Protein AF-A0A517M4B4-F1 (afdb_monomer)

Nearest PDB structures (foldseek):
  6nci-assembly1_B  TM=5.926E-01  e=2.157E+00  Bacillus cereus ATCC 14579
  6nch-assembly1_B  TM=5.334E-01  e=2.433E+00  Bacillus cereus ATCC 14579

Organism: NCBI:txid1930277

Secondary structure (DSSP, 8-state):
---HHHHTSTTS---HHHHHHHHHHHT--HHHHHS--SSS--HHHHHHHHHHHHHHHHHHHHHH---HHHHHHHHHHHHHHHHH-GGGGGPPPP-SSS----TT---HHHHSPPPGGG--S-SS--

Structure (mmCIF, N/CA/C/O backbone):
data_AF-A0A517M4B4-F1
#
_entry.id   AF-A0A517M4B4-F1
#
loop_
_atom_site.group_PDB
_atom_site.id
_atom_site.type_symbol
_atom_site.label_atom_id
_atom_site.label_alt_id
_atom_site.label_comp_id
_atom_site.label_asym_id
_atom_site.label_entity_id
_atom_site.label_seq_id
_atom_site.pdbx_PDB_ins_code
_atom_site.Cartn_x
_atom_site.Cartn_y
_atom_site.Cartn_z
_atom_site.occupancy
_atom_site.B_iso_or_equiv
_atom_site.auth_seq_id
_atom_site.auth_comp_id
_atom_site.auth_asym_id
_atom_site.auth_atom_id
_atom_site.pdbx_PDB_model_num
ATOM 1 N N . MET A 1 1 ? 16.118 -19.501 -13.019 1.00 51.78 1 MET A N 1
ATOM 2 C CA . MET A 1 1 ? 15.731 -18.078 -13.120 1.00 51.78 1 MET A CA 1
ATOM 3 C C . MET A 1 1 ? 17.013 -17.280 -13.259 1.00 51.78 1 MET A C 1
ATOM 5 O O . MET A 1 1 ? 17.909 -17.521 -12.465 1.00 51.78 1 MET A O 1
ATOM 9 N N . ARG A 1 2 ? 17.139 -16.423 -14.281 1.00 58.12 2 ARG A N 1
ATOM 10 C CA . ARG A 1 2 ? 18.241 -15.446 -14.373 1.00 58.12 2 ARG A CA 1
ATOM 11 C C . ARG A 1 2 ? 18.181 -14.554 -13.125 1.00 58.12 2 ARG A C 1
ATOM 13 O O . ARG A 1 2 ? 17.067 -14.266 -12.680 1.00 58.12 2 ARG A O 1
ATOM 20 N N . ASP A 1 3 ? 19.324 -14.184 -12.553 1.00 80.81 3 ASP A N 1
ATOM 21 C CA . ASP A 1 3 ? 19.372 -13.486 -11.264 1.00 80.81 3 ASP A CA 1
ATOM 22 C C . ASP A 1 3 ? 18.512 -12.215 -11.307 1.00 80.81 3 ASP A C 1
ATOM 24 O O . ASP A 1 3 ? 18.608 -11.423 -12.245 1.00 80.81 3 ASP A O 1
ATOM 28 N N . LEU A 1 4 ? 17.651 -12.020 -10.303 1.00 78.69 4 LEU A N 1
ATOM 29 C CA . LEU A 1 4 ? 16.726 -10.876 -10.210 1.00 78.69 4 LEU A CA 1
ATOM 30 C C . LEU A 1 4 ? 17.467 -9.541 -10.415 1.00 78.69 4 LEU A C 1
ATOM 32 O O . LEU A 1 4 ? 17.014 -8.657 -11.134 1.00 78.69 4 LEU A O 1
ATOM 36 N N . ARG A 1 5 ? 18.669 -9.462 -9.834 1.00 81.06 5 ARG A N 1
ATOM 37 C CA . ARG A 1 5 ? 19.590 -8.323 -9.918 1.00 81.06 5 ARG A CA 1
ATOM 38 C C . ARG A 1 5 ? 20.125 -8.055 -11.320 1.00 81.06 5 ARG A C 1
ATOM 40 O O . ARG A 1 5 ? 20.543 -6.941 -11.611 1.00 81.06 5 ARG A O 1
ATOM 47 N N . GLU A 1 6 ? 20.188 -9.065 -12.183 1.00 86.94 6 GLU A N 1
ATOM 48 C CA . GLU A 1 6 ? 20.586 -8.857 -13.574 1.00 86.94 6 GLU A CA 1
ATOM 49 C C . GLU A 1 6 ? 19.453 -8.227 -14.373 1.00 86.94 6 GLU A C 1
ATOM 51 O O . GLU A 1 6 ? 19.714 -7.337 -15.173 1.00 86.94 6 GLU A O 1
ATOM 56 N N . GLN A 1 7 ? 18.212 -8.654 -14.131 1.00 86.06 7 GLN A N 1
ATOM 57 C CA . GLN A 1 7 ? 17.027 -8.140 -14.825 1.00 86.06 7 GLN A CA 1
ATOM 58 C C . GLN A 1 7 ? 16.705 -6.683 -14.463 1.00 86.06 7 GLN A C 1
ATOM 60 O O . GLN A 1 7 ? 16.078 -5.997 -15.256 1.00 86.06 7 GLN A O 1
ATOM 65 N N . GLU A 1 8 ? 17.152 -6.208 -13.298 1.00 83.81 8 GLU A N 1
ATOM 66 C CA . GLU A 1 8 ? 17.029 -4.805 -12.879 1.00 83.81 8 GLU A CA 1
ATOM 67 C C . GLU A 1 8 ? 17.942 -3.861 -13.683 1.00 83.81 8 GLU A C 1
ATOM 69 O O . GLU A 1 8 ? 17.677 -2.664 -13.779 1.00 83.81 8 GLU A O 1
ATOM 74 N N . LYS A 1 9 ? 19.030 -4.371 -14.278 1.00 87.81 9 LYS A N 1
ATOM 75 C CA . LYS A 1 9 ? 19.961 -3.522 -15.030 1.00 87.81 9 LYS A CA 1
ATOM 76 C C . LYS A 1 9 ? 19.286 -3.021 -16.318 1.00 87.81 9 LYS A C 1
ATOM 78 O O . LYS A 1 9 ? 18.839 -3.855 -17.107 1.00 87.81 9 LYS A O 1
ATOM 83 N N . PRO A 1 10 ? 19.336 -1.708 -16.619 1.00 83.75 10 PRO A N 1
ATOM 84 C CA . PRO A 1 10 ? 18.707 -1.135 -17.816 1.00 83.75 10 PRO A CA 1
ATOM 85 C C . PRO A 1 10 ? 19.199 -1.722 -19.145 1.00 83.75 10 PRO A C 1
ATOM 87 O O . PRO A 1 10 ? 18.512 -1.646 -20.156 1.00 83.75 10 PRO A O 1
ATOM 90 N N . SER A 1 11 ? 20.413 -2.279 -19.158 1.00 86.56 11 SER A N 1
ATOM 91 C CA . SER A 1 11 ? 21.054 -2.858 -20.341 1.00 86.56 11 SER A CA 1
ATOM 92 C C . SER A 1 11 ? 20.780 -4.351 -20.540 1.00 86.56 11 SER A C 1
ATOM 94 O O . SER A 1 11 ? 21.290 -4.938 -21.494 1.00 86.56 11 SER A O 1
ATOM 96 N N . THR A 1 12 ? 20.038 -4.993 -19.638 1.00 89.62 12 THR A N 1
ATOM 97 C CA . THR A 1 12 ? 19.763 -6.426 -19.731 1.00 89.62 12 THR A CA 1
ATOM 98 C C . THR A 1 12 ? 18.545 -6.681 -20.604 1.00 89.62 12 THR A C 1
ATOM 100 O O . THR A 1 12 ? 17.448 -6.224 -20.297 1.00 89.62 12 THR A O 1
ATOM 103 N N . ASP A 1 13 ? 18.705 -7.516 -21.630 1.00 90.19 13 ASP A N 1
ATOM 104 C CA . ASP A 1 13 ? 17.565 -8.010 -22.397 1.00 90.19 13 ASP A CA 1
ATOM 105 C C . ASP A 1 13 ? 16.683 -8.921 -21.533 1.00 90.19 13 ASP A C 1
ATOM 107 O O . ASP A 1 13 ? 17.098 -10.005 -21.089 1.00 90.19 13 ASP A O 1
ATOM 111 N N . VAL A 1 14 ? 15.440 -8.484 -21.325 1.00 90.69 14 VAL A N 1
ATOM 112 C CA . VAL A 1 14 ? 14.396 -9.234 -20.623 1.00 90.69 14 VAL A CA 1
ATOM 113 C C . VAL A 1 14 ? 13.319 -9.647 -21.633 1.00 90.69 14 VAL A C 1
ATOM 115 O O . VAL A 1 14 ? 12.783 -8.796 -22.343 1.00 90.69 14 VAL A O 1
ATOM 118 N N . PRO A 1 15 ? 12.965 -10.944 -21.731 1.00 92.81 15 PRO A N 1
ATOM 119 C CA . PRO A 1 15 ? 11.919 -11.379 -22.647 1.00 92.81 15 PRO A CA 1
ATOM 120 C C . PRO A 1 15 ? 10.549 -10.841 -22.213 1.00 92.81 15 PRO A C 1
ATOM 122 O O . PRO A 1 15 ? 10.253 -10.726 -21.023 1.00 92.81 15 PRO A O 1
ATOM 125 N N . MET A 1 16 ? 9.672 -10.593 -23.189 1.00 92.50 16 MET A N 1
ATOM 126 C CA . MET A 1 16 ? 8.354 -9.987 -22.962 1.00 92.50 16 MET A CA 1
ATOM 127 C C . MET A 1 16 ? 7.493 -10.755 -21.946 1.00 92.50 16 MET A C 1
ATOM 129 O O . MET A 1 16 ? 6.794 -10.153 -21.137 1.00 92.50 16 MET A O 1
ATOM 133 N N . SER A 1 17 ? 7.564 -12.088 -21.943 1.00 94.44 17 SER A N 1
ATOM 134 C CA . SER A 1 17 ? 6.854 -12.930 -20.972 1.00 94.44 17 SER A CA 1
ATOM 135 C C . SER A 1 17 ? 7.301 -12.684 -19.528 1.00 94.44 17 SER A C 1
ATOM 137 O O . SER A 1 17 ? 6.479 -12.719 -18.616 1.00 94.44 17 SER A O 1
ATOM 139 N N . VAL A 1 18 ? 8.587 -12.394 -19.315 1.00 92.94 18 VAL A N 1
ATOM 140 C CA . VAL A 1 18 ? 9.135 -12.068 -17.993 1.00 92.94 18 VAL A CA 1
ATOM 141 C C . VAL A 1 18 ? 8.741 -10.650 -17.587 1.00 92.94 18 VAL A C 1
ATOM 143 O O . VAL A 1 18 ? 8.347 -10.453 -16.444 1.00 92.94 18 VAL A O 1
ATOM 146 N N . LEU A 1 19 ? 8.741 -9.685 -18.512 1.00 91.56 19 LEU A N 1
ATOM 147 C CA . LEU A 1 19 ? 8.216 -8.339 -18.238 1.00 91.56 19 LEU A CA 1
ATOM 148 C C . LEU 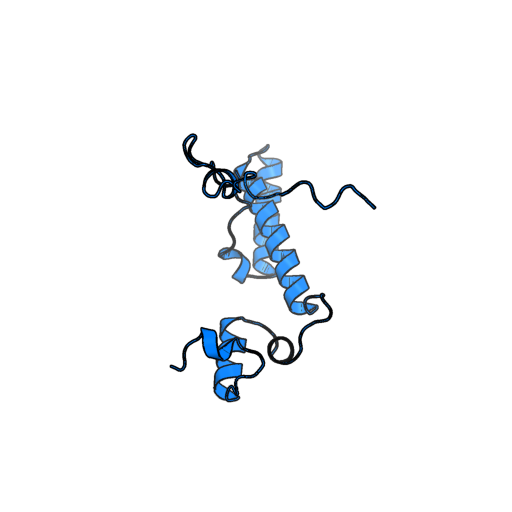A 1 19 ? 6.730 -8.361 -17.846 1.00 91.56 19 LEU A C 1
ATOM 150 O O . LEU A 1 19 ? 6.330 -7.629 -16.947 1.00 91.56 19 LEU A O 1
ATOM 154 N N . MET A 1 20 ? 5.915 -9.226 -18.461 1.00 92.69 20 MET A N 1
ATOM 155 C CA . MET A 1 20 ? 4.519 -9.411 -18.040 1.00 92.69 20 MET A CA 1
ATOM 156 C C . MET A 1 20 ? 4.413 -10.010 -16.632 1.00 92.69 20 MET A C 1
ATOM 158 O O . MET A 1 20 ? 3.579 -9.567 -15.852 1.00 92.69 20 MET A O 1
ATOM 162 N N . CYS A 1 21 ? 5.289 -10.954 -16.274 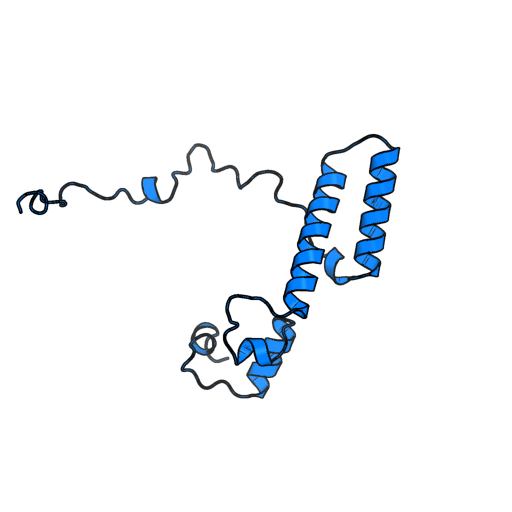1.00 92.94 21 CYS A N 1
ATOM 163 C CA . CYS A 1 21 ? 5.355 -11.484 -14.910 1.00 92.94 21 CYS A CA 1
ATOM 164 C C . CYS A 1 21 ? 5.690 -10.378 -13.894 1.00 92.94 21 CYS A C 1
ATOM 166 O O . CYS A 1 21 ? 5.044 -10.274 -12.856 1.00 92.94 21 CYS A O 1
ATOM 168 N N . TRP A 1 22 ? 6.644 -9.502 -14.221 1.00 91.88 22 TRP A N 1
ATOM 169 C CA . TRP A 1 22 ? 6.981 -8.339 -13.397 1.00 91.88 22 TRP A CA 1
ATOM 170 C C . TRP A 1 22 ? 5.834 -7.349 -13.261 1.00 91.88 22 TRP A C 1
ATOM 172 O O . TRP A 1 22 ? 5.568 -6.871 -12.163 1.00 91.88 22 TRP A O 1
ATOM 182 N N . ARG A 1 23 ? 5.143 -7.060 -14.364 1.00 90.88 23 ARG A N 1
ATOM 183 C CA . ARG A 1 23 ? 3.961 -6.197 -14.381 1.00 90.88 23 ARG A CA 1
ATOM 184 C C . ARG A 1 23 ? 2.908 -6.697 -13.397 1.00 90.88 23 ARG A C 1
ATOM 186 O O . ARG A 1 23 ? 2.377 -5.906 -12.625 1.00 90.88 23 ARG A O 1
ATOM 193 N N . ASP A 1 24 ? 2.637 -7.997 -13.425 1.00 89.56 24 ASP A N 1
ATOM 194 C CA . ASP A 1 24 ? 1.624 -8.619 -12.578 1.00 89.56 24 ASP A CA 1
ATOM 195 C C . ASP A 1 24 ? 2.094 -8.684 -11.114 1.00 89.56 24 ASP A C 1
ATOM 197 O O . ASP A 1 24 ? 1.325 -8.373 -10.213 1.00 89.56 24 ASP A O 1
ATOM 201 N N . ALA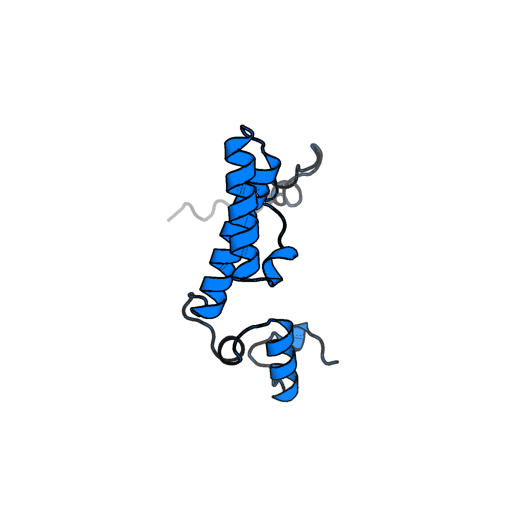 A 1 25 ? 3.371 -9.000 -10.871 1.00 88.44 25 ALA A N 1
ATOM 202 C CA . ALA A 1 25 ? 3.949 -9.065 -9.527 1.00 88.44 25 ALA A CA 1
ATOM 203 C C . ALA A 1 25 ? 4.063 -7.696 -8.833 1.00 88.44 25 ALA A C 1
ATOM 205 O O . ALA A 1 25 ? 3.948 -7.614 -7.613 1.00 88.44 25 ALA A O 1
ATOM 206 N N . LEU A 1 26 ? 4.329 -6.629 -9.592 1.00 87.19 26 LEU A N 1
ATOM 207 C CA . LEU A 1 26 ? 4.455 -5.261 -9.077 1.00 87.19 26 LEU A CA 1
ATOM 208 C C . LEU A 1 26 ? 3.143 -4.471 -9.164 1.00 87.19 26 LEU A C 1
ATOM 210 O O . LEU A 1 26 ? 3.062 -3.367 -8.629 1.00 87.19 26 LEU A O 1
ATOM 214 N N . GLU A 1 27 ? 2.134 -5.015 -9.846 1.00 85.56 27 GLU A N 1
ATOM 215 C CA . GLU A 1 27 ? 0.840 -4.374 -10.095 1.00 85.56 27 GLU A CA 1
ATOM 216 C C . GLU A 1 27 ? 0.969 -2.962 -10.698 1.00 85.56 27 GLU A C 1
ATOM 218 O O . GLU A 1 27 ? 0.265 -2.018 -10.313 1.00 85.56 27 GLU A O 1
ATOM 223 N N . VAL A 1 28 ? 1.893 -2.805 -11.650 1.00 87.19 28 VAL A N 1
ATOM 224 C CA . VAL A 1 28 ? 2.148 -1.541 -12.360 1.00 87.19 28 VAL A CA 1
ATOM 225 C C . VAL A 1 28 ? 1.791 -1.664 -13.839 1.00 87.19 28 VAL A C 1
ATOM 227 O O . VAL A 1 28 ? 1.871 -2.752 -14.402 1.00 87.19 28 VAL A O 1
ATOM 230 N N . PRO A 1 29 ? 1.418 -0.574 -14.528 1.00 86.06 29 PRO A N 1
ATOM 231 C CA . PRO A 1 29 ? 1.321 -0.583 -15.982 1.00 86.06 29 PRO A CA 1
ATOM 232 C C . PRO A 1 29 ? 2.651 -0.979 -16.631 1.00 86.06 29 PRO A C 1
ATOM 234 O O . PRO A 1 29 ? 3.710 -0.525 -16.211 1.00 86.06 29 PRO A O 1
ATOM 237 N N . LEU A 1 30 ? 2.598 -1.757 -17.717 1.00 88.06 30 LEU A N 1
ATOM 238 C CA . LEU A 1 30 ? 3.800 -2.191 -18.444 1.00 88.06 30 LEU A CA 1
ATOM 239 C C . LEU A 1 30 ? 4.691 -1.013 -18.877 1.00 88.06 30 LEU A C 1
ATOM 241 O O . LEU A 1 30 ? 5.909 -1.135 -18.873 1.00 88.06 30 LEU A O 1
ATOM 245 N N . ALA A 1 31 ? 4.087 0.124 -19.234 1.00 86.75 31 ALA A N 1
ATOM 246 C CA . ALA A 1 31 ? 4.819 1.326 -19.623 1.00 86.75 31 ALA A CA 1
ATOM 247 C C . ALA A 1 31 ? 5.768 1.828 -18.520 1.00 86.75 31 ALA A C 1
ATOM 249 O O . ALA A 1 31 ? 6.847 2.305 -18.846 1.00 86.75 31 ALA A O 1
ATOM 250 N N . GLU A 1 32 ? 5.420 1.643 -17.242 1.00 83.81 32 GLU A N 1
ATOM 251 C CA . GLU A 1 32 ? 6.260 2.041 -16.099 1.00 83.81 32 GLU A CA 1
ATOM 252 C C . GLU A 1 32 ? 7.502 1.154 -15.940 1.00 83.81 32 GLU A C 1
ATOM 254 O O . GLU A 1 32 ? 8.452 1.548 -15.275 1.00 83.81 32 GLU A O 1
ATOM 259 N N . LEU A 1 33 ? 7.505 -0.045 -16.535 1.00 87.69 33 LEU A N 1
ATOM 260 C CA . LEU A 1 33 ? 8.683 -0.919 -16.566 1.00 87.69 33 LEU A CA 1
ATOM 261 C C . LEU A 1 33 ? 9.620 -0.593 -17.735 1.00 87.69 33 LEU A C 1
ATOM 263 O O . LEU A 1 33 ? 10.771 -1.014 -17.728 1.00 87.69 33 LEU A O 1
ATOM 267 N N . LEU A 1 34 ? 9.112 0.095 -18.760 1.00 87.69 34 LEU A N 1
ATOM 268 C CA . LEU A 1 34 ? 9.835 0.366 -20.006 1.00 87.69 34 LEU A CA 1
ATOM 269 C C . LEU A 1 34 ? 10.352 1.801 -20.090 1.00 87.69 34 LEU A C 1
ATOM 271 O O . LEU A 1 34 ? 11.352 2.052 -20.758 1.00 87.69 34 LEU A O 1
ATOM 275 N N . ILE A 1 35 ? 9.643 2.741 -19.470 1.00 84.50 35 ILE A N 1
ATOM 276 C CA . ILE A 1 35 ? 9.915 4.172 -19.544 1.00 84.50 35 ILE A CA 1
ATOM 277 C C . ILE A 1 35 ? 10.157 4.658 -18.125 1.00 84.50 35 ILE A C 1
ATOM 279 O O . ILE A 1 35 ? 9.287 4.524 -17.265 1.00 84.50 35 ILE A O 1
ATOM 283 N N . GLU A 1 36 ? 11.330 5.241 -17.889 1.00 74.50 36 GLU A N 1
ATOM 284 C CA . GLU A 1 36 ? 11.602 5.902 -16.620 1.00 74.50 36 GLU A CA 1
ATOM 285 C C . GLU A 1 36 ? 10.675 7.125 -16.495 1.00 74.50 36 GLU A C 1
ATOM 287 O O . GLU A 1 36 ? 10.684 7.988 -17.378 1.00 74.50 36 GLU A O 1
ATOM 292 N N . PRO A 1 37 ? 9.817 7.195 -15.463 1.00 68.31 37 PRO A N 1
ATOM 293 C CA . PRO A 1 37 ? 8.881 8.300 -15.325 1.00 68.31 37 PRO A CA 1
ATOM 294 C C . PRO A 1 37 ? 9.634 9.601 -15.027 1.00 68.31 37 PRO A C 1
ATOM 296 O O . PRO A 1 37 ? 10.630 9.587 -14.306 1.00 68.31 37 PRO A O 1
ATOM 299 N N . ASP A 1 38 ? 9.106 10.742 -15.491 1.00 69.19 38 ASP A N 1
ATOM 300 C CA . ASP A 1 38 ? 9.654 12.098 -15.281 1.00 69.19 38 ASP A CA 1
ATOM 301 C C . ASP A 1 38 ? 9.532 12.576 -13.809 1.00 69.19 38 ASP A C 1
ATOM 303 O O . ASP A 1 38 ? 8.984 13.636 -13.496 1.00 69.19 38 ASP A O 1
ATOM 307 N N . MET A 1 39 ? 9.992 11.756 -12.861 1.00 59.50 39 MET A N 1
ATOM 308 C CA . MET A 1 39 ? 9.872 11.880 -11.403 1.00 59.50 39 MET A CA 1
ATOM 309 C C . MET A 1 39 ? 8.444 11.830 -10.834 1.00 59.50 39 MET A C 1
ATOM 311 O O . MET A 1 39 ? 8.254 11.963 -9.622 1.00 59.50 39 MET A O 1
ATOM 315 N N . ARG A 1 40 ? 7.418 11.633 -11.667 1.00 62.88 40 ARG A N 1
ATOM 316 C CA . ARG A 1 40 ? 6.019 11.536 -11.231 1.00 62.88 40 ARG A CA 1
ATOM 317 C C . ARG A 1 40 ? 5.501 10.131 -11.485 1.00 62.88 40 ARG A C 1
ATOM 319 O O . ARG A 1 40 ? 5.442 9.702 -12.627 1.00 62.88 40 ARG A O 1
ATOM 326 N N . LEU A 1 41 ? 5.076 9.455 -10.417 1.00 65.12 41 LEU A N 1
ATOM 327 C CA . LEU A 1 41 ? 4.306 8.213 -10.522 1.00 65.12 41 LEU A CA 1
ATOM 328 C C . LEU A 1 41 ? 3.145 8.417 -11.505 1.00 65.12 41 LEU A C 1
ATOM 330 O O . LEU A 1 41 ? 2.478 9.461 -11.436 1.00 65.12 41 LEU A O 1
ATOM 334 N N . SER A 1 42 ? 2.862 7.432 -12.365 1.00 71.88 42 SER A N 1
ATOM 335 C CA . SER A 1 42 ? 1.635 7.466 -13.171 1.00 71.88 42 SER A CA 1
ATOM 336 C C . SER A 1 42 ? 0.409 7.743 -12.308 1.00 71.88 42 SER A C 1
ATOM 338 O O . SER A 1 42 ? 0.364 7.403 -11.123 1.00 71.88 42 SER A O 1
ATOM 340 N N . GLN A 1 43 ? -0.625 8.343 -12.906 1.00 71.44 43 GLN A N 1
ATOM 341 C CA . GLN A 1 43 ? -1.843 8.713 -12.178 1.00 71.44 43 GLN A CA 1
ATOM 342 C C . GLN A 1 43 ? -2.430 7.537 -11.381 1.00 71.44 43 GLN A C 1
ATOM 344 O O . GLN A 1 43 ? -2.836 7.729 -10.238 1.00 71.44 43 GLN A O 1
ATOM 349 N N . SER A 1 44 ? -2.403 6.322 -11.938 1.00 75.88 44 SER A N 1
ATOM 350 C CA . SER A 1 44 ? -2.899 5.115 -11.267 1.00 75.88 44 SER A CA 1
ATOM 351 C C . SER A 1 44 ? -2.093 4.775 -10.004 1.00 75.88 44 SER A C 1
ATOM 353 O O . SER A 1 44 ? -2.665 4.682 -8.915 1.00 75.88 44 SER A O 1
ATOM 355 N N . ILE A 1 45 ? -0.760 4.698 -10.101 1.00 81.94 45 ILE A N 1
ATOM 356 C CA . ILE A 1 45 ? 0.110 4.396 -8.952 1.00 81.94 45 ILE A CA 1
ATOM 357 C C . ILE A 1 45 ? 0.056 5.534 -7.924 1.00 81.94 45 ILE A C 1
ATOM 359 O O . ILE A 1 45 ? -0.043 5.298 -6.719 1.00 81.94 45 ILE A O 1
ATOM 363 N N . ALA A 1 46 ? 0.047 6.786 -8.385 1.00 82.62 46 ALA A N 1
ATOM 364 C CA . ALA A 1 46 ? -0.080 7.956 -7.527 1.00 82.62 46 ALA A CA 1
ATOM 365 C C . ALA A 1 46 ? -1.400 7.958 -6.739 1.00 82.62 46 ALA A C 1
ATOM 367 O O . ALA A 1 46 ? -1.417 8.367 -5.575 1.00 82.62 46 ALA A O 1
ATOM 368 N N . HIS A 1 47 ? -2.505 7.522 -7.352 1.00 85.38 47 HIS A N 1
ATOM 369 C CA . HIS A 1 47 ? -3.805 7.402 -6.691 1.00 85.38 47 HIS A CA 1
ATOM 370 C C . 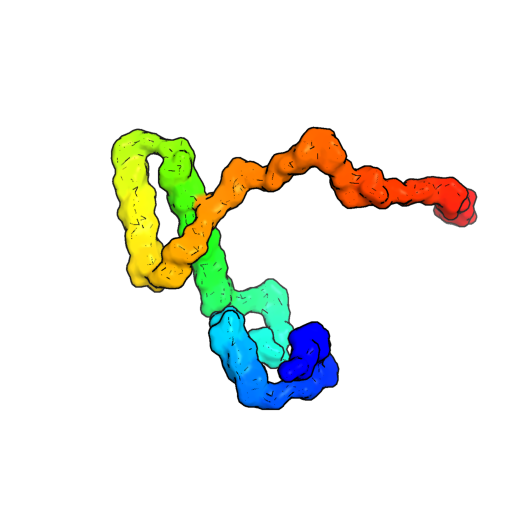HIS A 1 47 ? -3.784 6.310 -5.623 1.00 85.38 47 HIS A C 1
ATOM 372 O O . HIS A 1 47 ? -4.101 6.609 -4.470 1.00 85.38 47 HIS A O 1
ATOM 378 N N . ARG A 1 48 ? -3.308 5.102 -5.951 1.00 89.00 48 ARG A N 1
ATOM 379 C CA . ARG A 1 48 ? -3.145 4.013 -4.971 1.00 89.00 48 ARG A CA 1
ATOM 380 C C . ARG A 1 48 ? -2.269 4.448 -3.797 1.00 89.00 48 ARG A C 1
ATOM 382 O O . ARG A 1 48 ? -2.670 4.328 -2.644 1.00 89.00 48 ARG A O 1
ATOM 389 N N . ALA A 1 49 ? -1.127 5.080 -4.068 1.00 89.38 49 ALA A N 1
ATOM 390 C CA . ALA A 1 49 ? -0.229 5.594 -3.033 1.00 89.38 49 ALA A CA 1
ATOM 391 C C . ALA A 1 49 ? -0.883 6.664 -2.133 1.00 89.38 49 ALA A C 1
ATOM 393 O O . ALA A 1 49 ? -0.595 6.747 -0.936 1.00 89.38 49 ALA A O 1
ATOM 394 N N . LYS A 1 50 ? -1.764 7.518 -2.676 1.00 90.94 50 LYS A N 1
ATOM 395 C CA . LYS A 1 50 ? -2.557 8.466 -1.870 1.00 90.94 50 LYS A CA 1
ATOM 396 C C . LYS A 1 50 ? -3.535 7.730 -0.954 1.00 90.94 50 LYS A C 1
ATOM 398 O O . LYS A 1 50 ? -3.557 8.047 0.232 1.00 90.94 50 LYS A O 1
ATOM 403 N N . LEU A 1 51 ? -4.269 6.749 -1.477 1.00 93.88 51 LEU A N 1
ATOM 404 C CA . LEU A 1 51 ? -5.227 5.956 -0.704 1.00 93.88 51 LEU A CA 1
ATOM 405 C C . LEU A 1 51 ? -4.541 5.155 0.408 1.00 93.88 51 LEU A C 1
ATOM 407 O O . LEU A 1 51 ? -4.990 5.204 1.549 1.00 93.88 51 LEU A O 1
ATOM 411 N N . VAL A 1 52 ? -3.391 4.533 0.123 1.00 94.50 52 VAL A N 1
ATOM 412 C CA . VAL A 1 52 ? -2.564 3.863 1.141 1.00 94.50 52 VAL A CA 1
ATOM 413 C C . VAL A 1 52 ? -2.215 4.834 2.264 1.00 94.50 52 VAL A C 1
ATOM 415 O O . VAL A 1 52 ? -2.481 4.542 3.423 1.00 94.50 52 VAL A O 1
ATOM 418 N N . ARG A 1 53 ? -1.683 6.025 1.955 1.00 94.31 53 ARG A N 1
ATOM 419 C CA . ARG A 1 53 ? -1.345 7.022 2.990 1.00 94.31 53 ARG A CA 1
ATOM 420 C C . ARG A 1 53 ? -2.554 7.452 3.819 1.00 94.31 53 ARG A C 1
ATOM 422 O O . ARG A 1 53 ? -2.411 7.615 5.027 1.00 94.31 53 ARG A O 1
ATOM 429 N N . MET A 1 54 ? -3.717 7.634 3.192 1.00 95.75 54 MET A N 1
ATOM 430 C CA . MET A 1 54 ? -4.958 7.943 3.910 1.00 95.75 54 MET A CA 1
ATOM 431 C C . MET A 1 54 ? -5.344 6.799 4.852 1.00 95.75 54 MET A C 1
ATOM 433 O O . MET A 1 54 ? -5.590 7.059 6.028 1.00 95.75 54 MET A O 1
ATOM 437 N N . MET A 1 55 ? -5.301 5.547 4.384 1.00 96.94 55 MET A N 1
ATOM 438 C CA . MET A 1 55 ? -5.571 4.367 5.210 1.00 96.94 55 MET A CA 1
ATOM 439 C C . MET A 1 55 ? -4.615 4.274 6.400 1.00 96.94 55 MET A C 1
ATOM 441 O O . MET A 1 55 ? -5.069 4.106 7.527 1.00 96.94 55 MET A O 1
ATOM 445 N N . LYS A 1 56 ? -3.305 4.473 6.194 1.00 95.50 56 LYS A N 1
ATOM 446 C CA . LYS A 1 56 ? -2.325 4.48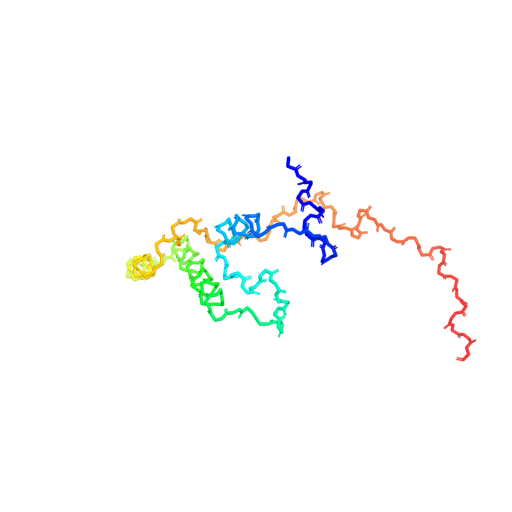3 7.295 1.00 95.50 56 LYS A CA 1
ATOM 447 C C . LYS A 1 56 ? -2.695 5.498 8.373 1.00 95.50 56 LYS A C 1
ATOM 449 O O . LYS A 1 56 ? -2.637 5.181 9.555 1.00 95.50 56 LYS A O 1
ATOM 454 N N . THR A 1 57 ? -3.105 6.699 7.968 1.00 94.38 57 THR A N 1
ATOM 455 C CA . THR A 1 57 ? -3.553 7.744 8.897 1.00 94.38 57 THR A CA 1
ATOM 456 C C . THR A 1 57 ? -4.825 7.334 9.635 1.00 94.38 57 THR A C 1
ATOM 458 O O . THR A 1 57 ? -4.894 7.499 10.848 1.00 94.38 57 THR A O 1
ATOM 461 N N . ILE A 1 58 ? -5.810 6.765 8.936 1.00 95.06 58 ILE A N 1
ATOM 462 C CA . ILE A 1 58 ? -7.058 6.271 9.537 1.00 95.06 58 ILE A CA 1
ATOM 463 C C . ILE A 1 58 ? -6.770 5.183 10.576 1.00 95.06 58 ILE A C 1
ATOM 465 O O . ILE A 1 58 ? -7.284 5.254 11.687 1.00 95.06 58 ILE A O 1
ATOM 469 N N . LEU A 1 59 ? -5.911 4.215 10.253 1.00 94.56 59 LEU A N 1
ATOM 470 C CA . LEU A 1 59 ? -5.516 3.150 11.176 1.00 94.56 59 LEU A CA 1
ATOM 471 C C . LEU A 1 59 ? -4.802 3.708 12.408 1.00 94.56 59 LEU A C 1
ATOM 473 O O . LEU A 1 59 ? -5.147 3.349 13.529 1.00 94.56 59 LEU A O 1
ATOM 477 N N . THR A 1 60 ? -3.891 4.664 12.224 1.00 92.38 60 THR A N 1
ATOM 478 C CA . THR A 1 60 ? -3.261 5.368 13.346 1.00 92.38 60 THR A CA 1
ATOM 479 C C . THR A 1 60 ? -4.298 6.097 14.210 1.00 92.38 60 THR A C 1
ATOM 481 O O . THR A 1 60 ? -4.197 6.062 15.434 1.00 92.38 60 THR A O 1
ATOM 484 N N . LEU A 1 61 ? -5.333 6.710 13.624 1.00 90.62 61 LEU A N 1
ATOM 485 C CA . LEU A 1 61 ? -6.430 7.324 14.387 1.00 90.62 61 LEU A CA 1
ATOM 486 C C . LEU A 1 61 ? -7.273 6.287 15.146 1.00 90.62 61 LEU A C 1
ATOM 488 O O . LEU A 1 61 ? -7.694 6.562 16.269 1.00 90.62 61 LEU A O 1
ATOM 492 N N . CYS A 1 62 ? -7.497 5.098 14.577 1.00 89.75 62 CYS A N 1
ATOM 493 C CA . CYS A 1 62 ? -8.138 3.991 15.293 1.00 89.75 62 CYS A CA 1
ATOM 494 C C . CYS A 1 62 ? -7.323 3.572 16.527 1.00 89.75 62 CYS A C 1
ATOM 496 O O . CYS A 1 62 ? -7.905 3.276 17.568 1.00 89.75 62 CYS A O 1
ATOM 498 N N . GLU A 1 63 ? -5.992 3.560 16.414 1.00 87.62 63 GLU A N 1
ATOM 499 C CA . GLU A 1 63 ? -5.072 3.158 17.485 1.00 87.62 63 GLU A CA 1
ATOM 500 C C . GLU A 1 63 ? -4.952 4.202 18.607 1.00 87.62 63 GLU A C 1
ATOM 502 O O . GLU A 1 63 ? -4.858 3.835 19.776 1.00 87.62 63 GLU A O 1
ATOM 507 N N . HIS A 1 64 ? -4.960 5.499 18.278 1.00 81.50 64 HIS A N 1
ATOM 508 C CA . HIS A 1 64 ? -4.681 6.570 19.251 1.00 81.50 64 HIS A CA 1
ATOM 509 C C . HIS A 1 64 ? -5.876 6.947 20.136 1.00 81.50 64 HIS A C 1
ATOM 511 O O . HIS A 1 64 ? -5.724 7.740 21.066 1.00 81.50 64 HIS A O 1
ATOM 517 N N . GLY A 1 65 ? -7.039 6.334 19.907 1.00 69.50 65 GLY A N 1
ATOM 518 C CA . GLY A 1 65 ? -8.221 6.532 20.734 1.00 69.50 65 GLY A CA 1
ATOM 519 C C . GLY A 1 65 ? -8.830 7.934 20.608 1.00 69.50 65 GLY A C 1
ATOM 520 O O . GLY A 1 65 ? -8.232 8.894 20.135 1.00 69.50 65 GLY A O 1
ATOM 521 N N . GLY A 1 66 ? -10.087 8.040 21.016 1.00 82.12 66 GLY A N 1
ATOM 522 C CA . GLY A 1 66 ? -10.894 9.252 20.951 1.00 82.12 66 GLY A CA 1
ATOM 523 C C . GLY A 1 66 ? -12.218 9.000 21.660 1.00 82.12 66 GLY A C 1
ATOM 524 O O . 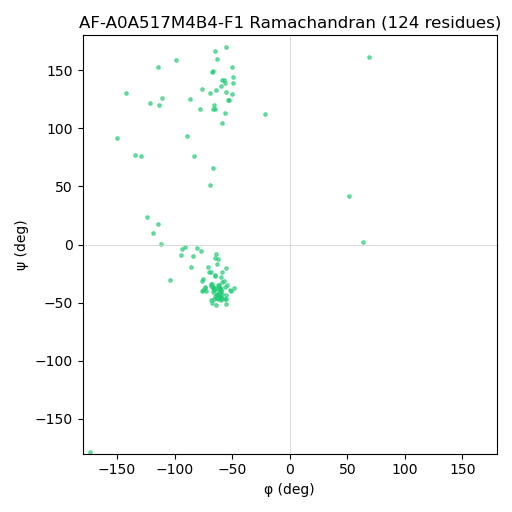GLY A 1 66 ? -12.441 7.906 22.185 1.00 82.12 66 GLY A O 1
ATOM 525 N N . ASP A 1 67 ? -13.111 9.985 21.678 1.00 91.75 67 ASP A N 1
ATOM 526 C CA . ASP A 1 67 ? -14.464 9.749 22.176 1.00 91.75 67 ASP A CA 1
ATOM 527 C C . ASP A 1 67 ? -15.204 8.712 21.302 1.00 91.75 67 ASP A C 1
ATOM 529 O O . ASP A 1 67 ? -14.853 8.450 20.146 1.00 91.75 67 ASP A O 1
ATOM 533 N N . LEU A 1 68 ? -16.257 8.101 21.854 1.00 91.25 68 LEU A N 1
ATOM 534 C CA . LEU A 1 68 ? -17.006 7.036 21.172 1.00 91.25 68 LEU A CA 1
ATOM 535 C C . LEU A 1 68 ? -17.551 7.490 19.805 1.00 91.25 68 LEU A C 1
ATOM 537 O O . LEU A 1 68 ? -17.680 6.695 18.874 1.00 91.25 68 LEU A O 1
ATOM 541 N N . ARG A 1 69 ? -17.871 8.783 19.673 1.00 92.75 69 ARG A N 1
ATOM 542 C CA . ARG A 1 69 ? -18.343 9.380 18.423 1.00 92.75 69 ARG A CA 1
ATOM 543 C C . ARG A 1 69 ? -17.241 9.411 17.366 1.00 92.75 69 ARG A C 1
ATOM 545 O O . ARG A 1 69 ? -17.491 8.988 16.239 1.00 92.75 69 ARG A O 1
ATOM 552 N N . THR A 1 70 ? -16.042 9.868 17.719 1.00 92.44 70 THR A N 1
ATOM 553 C CA . THR A 1 70 ? -14.890 9.898 16.811 1.00 92.44 70 THR A CA 1
ATOM 554 C C . THR A 1 70 ? -14.501 8.489 16.388 1.00 92.44 70 THR A C 1
ATOM 556 O O . THR A 1 70 ? -14.320 8.248 15.199 1.00 92.44 70 THR A O 1
ATOM 559 N N . GLN A 1 71 ? -14.476 7.525 17.313 1.00 93.31 71 GLN A N 1
ATOM 560 C CA . GLN A 1 71 ? -14.161 6.132 16.976 1.00 93.31 71 GLN A CA 1
ATOM 561 C C . GLN A 1 71 ? -15.123 5.545 15.936 1.00 93.31 71 GLN A C 1
ATOM 563 O O . GLN A 1 71 ? -14.682 4.896 14.986 1.00 93.31 71 GLN A O 1
ATOM 568 N N . ARG A 1 72 ? -16.430 5.810 16.065 1.00 94.25 72 ARG A N 1
ATOM 569 C CA . ARG A 1 72 ? -17.427 5.386 15.068 1.00 94.25 72 ARG A CA 1
ATOM 570 C C . ARG A 1 72 ? -17.168 6.018 13.703 1.00 94.25 72 ARG A C 1
ATOM 572 O O . ARG A 1 72 ? -17.170 5.305 12.708 1.00 94.25 72 ARG A O 1
ATOM 579 N N . LEU A 1 73 ? -16.898 7.325 13.659 1.00 94.94 73 LEU A N 1
ATOM 580 C CA . LEU A 1 73 ? -16.619 8.033 12.404 1.00 94.94 73 LEU A CA 1
ATOM 581 C C . LEU A 1 73 ? -15.360 7.506 11.708 1.00 94.94 73 LEU A C 1
ATOM 583 O O . LEU A 1 73 ? -15.387 7.267 10.505 1.00 94.94 73 LEU A O 1
ATOM 587 N N . VAL A 1 74 ? -14.278 7.281 12.455 1.00 95.12 74 VAL A N 1
ATOM 588 C CA . VAL A 1 74 ? -13.028 6.741 11.898 1.00 95.12 74 VAL A CA 1
ATOM 589 C C . VAL A 1 74 ? -13.223 5.295 11.422 1.00 95.12 74 VAL A C 1
ATOM 591 O O . VAL A 1 74 ? -12.710 4.928 10.369 1.00 95.12 74 VAL A O 1
ATOM 594 N N . THR A 1 75 ? -14.017 4.491 12.139 1.00 95.06 75 THR A N 1
ATOM 595 C CA . THR A 1 75 ? -14.351 3.115 11.725 1.00 95.06 75 THR A CA 1
ATOM 596 C C . THR A 1 75 ? -15.148 3.099 10.422 1.00 95.06 75 THR A C 1
ATOM 598 O O . THR A 1 75 ? -14.784 2.371 9.503 1.00 95.06 75 THR A O 1
ATOM 601 N N . MET A 1 76 ? -16.170 3.951 10.300 1.00 96.44 76 MET A N 1
ATOM 602 C CA . MET A 1 76 ? -16.931 4.094 9.055 1.00 96.44 76 MET A CA 1
ATOM 603 C C . MET A 1 76 ? -16.045 4.574 7.901 1.00 96.44 76 MET A C 1
ATOM 605 O O . MET A 1 76 ? -16.136 4.057 6.794 1.00 96.44 76 MET A O 1
ATOM 609 N N . LEU A 1 77 ? -15.150 5.534 8.154 1.00 95.94 77 LEU A N 1
ATOM 610 C CA . LEU A 1 77 ? -14.221 6.023 7.136 1.00 95.94 77 LEU A CA 1
ATOM 611 C C . LEU A 1 77 ? -13.266 4.916 6.661 1.00 95.94 77 LEU A C 1
ATOM 613 O O . LEU A 1 77 ? -12.976 4.824 5.471 1.00 95.94 77 LEU A O 1
ATOM 617 N N . ARG A 1 78 ? -12.804 4.050 7.572 1.00 95.56 78 ARG A N 1
ATOM 618 C CA . ARG A 1 78 ? -12.018 2.860 7.221 1.00 95.56 78 ARG A CA 1
ATOM 619 C C . ARG A 1 78 ? -12.806 1.931 6.298 1.00 95.56 78 ARG A C 1
ATOM 621 O O . ARG A 1 78 ? -12.265 1.502 5.288 1.00 95.56 78 ARG A O 1
ATOM 628 N N . GLU A 1 79 ? -14.060 1.637 6.630 1.00 96.88 79 GLU A N 1
ATOM 629 C CA . GLU A 1 79 ? -14.932 0.776 5.817 1.00 96.88 79 GLU A CA 1
ATOM 630 C C . GLU A 1 79 ? -15.146 1.360 4.413 1.00 96.88 79 GLU A C 1
ATOM 632 O O . GLU A 1 79 ? -14.933 0.661 3.428 1.00 96.88 79 GLU A O 1
ATOM 637 N N . GLN A 1 80 ? -15.415 2.664 4.306 1.00 96.62 80 GLN A N 1
ATOM 638 C CA . GLN A 1 80 ? -15.537 3.357 3.017 1.00 96.62 80 GLN A CA 1
ATOM 639 C C . GLN A 1 80 ? -14.250 3.294 2.181 1.00 96.62 80 GLN A C 1
ATOM 641 O O . GLN A 1 80 ? -14.306 3.163 0.961 1.00 96.62 80 GLN A O 1
ATOM 646 N N . MET A 1 81 ? -13.072 3.380 2.809 1.00 95.62 81 MET A N 1
ATOM 647 C CA . MET A 1 81 ? -11.803 3.209 2.090 1.00 95.62 81 MET A CA 1
ATOM 648 C C . MET A 1 81 ? -11.629 1.781 1.561 1.00 95.62 81 MET A C 1
ATOM 650 O O . MET A 1 81 ? -11.149 1.618 0.442 1.00 95.62 81 MET A O 1
ATOM 654 N N . LEU A 1 82 ? -12.034 0.765 2.330 1.00 96.00 82 LEU A N 1
ATOM 655 C CA . LEU A 1 82 ? -11.987 -0.637 1.898 1.00 96.00 82 LEU A CA 1
ATOM 656 C C . LEU A 1 82 ? -12.969 -0.929 0.756 1.00 96.00 82 LEU A C 1
ATOM 658 O O . LEU A 1 82 ? -12.651 -1.723 -0.122 1.00 96.00 82 LEU A O 1
ATOM 662 N N . GLU A 1 83 ? -14.128 -0.268 0.729 1.00 95.94 83 GLU A N 1
ATOM 663 C CA . GLU A 1 83 ? -15.061 -0.348 -0.403 1.00 95.94 83 GLU A CA 1
ATOM 664 C C . GLU A 1 83 ? -14.468 0.245 -1.689 1.00 95.94 83 GLU A C 1
ATOM 666 O O . GLU A 1 83 ? -14.699 -0.282 -2.776 1.00 95.94 83 GLU A O 1
ATOM 671 N N . LEU A 1 84 ? -13.695 1.332 -1.578 1.00 92.94 84 LEU A N 1
ATOM 672 C CA . LEU A 1 84 ? -13.032 1.953 -2.728 1.00 92.94 84 LEU A CA 1
ATOM 673 C C . LEU A 1 84 ? -11.837 1.142 -3.235 1.00 92.94 84 LEU A C 1
ATOM 675 O O . LEU A 1 84 ? -11.573 1.141 -4.437 1.00 92.94 84 LEU A O 1
ATOM 679 N N . MET A 1 85 ? -11.081 0.522 -2.328 1.00 94.06 85 MET A N 1
ATOM 680 C CA . MET A 1 85 ? -9.848 -0.188 -2.652 1.00 94.06 85 MET A CA 1
ATOM 681 C C . MET A 1 85 ? -9.628 -1.340 -1.653 1.00 94.06 85 MET A C 1
ATOM 683 O O . MET A 1 85 ? -9.043 -1.119 -0.586 1.00 94.06 85 MET A O 1
ATOM 687 N N . PRO A 1 86 ? -10.114 -2.560 -1.952 1.00 92.50 86 PRO A N 1
ATOM 688 C CA . PRO A 1 86 ? -10.127 -3.673 -1.003 1.00 92.50 86 PRO A CA 1
ATOM 689 C C . PRO A 1 86 ? -8.727 -4.148 -0.614 1.00 92.50 86 PRO A C 1
ATOM 691 O O . PRO A 1 86 ? -8.537 -4.602 0.510 1.00 92.50 86 PRO A O 1
ATOM 694 N N . GLU A 1 87 ? -7.719 -3.973 -1.473 1.00 90.94 87 GLU A N 1
ATOM 695 C CA . GLU A 1 87 ? -6.327 -4.313 -1.157 1.00 90.94 87 GLU A CA 1
ATOM 696 C C . GLU A 1 87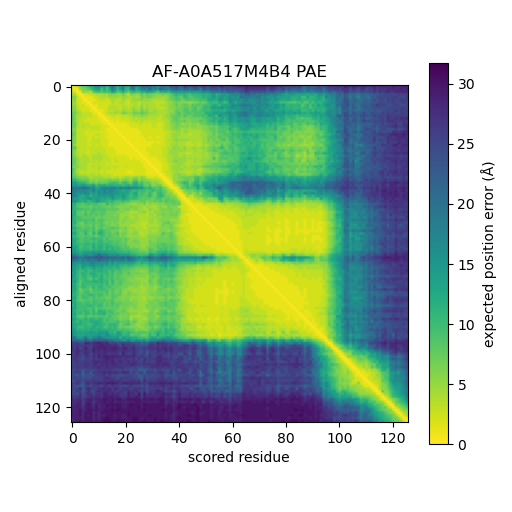 ? -5.744 -3.499 0.018 1.00 90.94 87 GLU A C 1
ATOM 698 O O . GLU A 1 87 ? -4.712 -3.855 0.586 1.00 90.94 87 GLU A O 1
ATOM 703 N N . LEU A 1 88 ? -6.419 -2.426 0.456 1.00 93.38 88 LEU A N 1
ATOM 704 C CA . LEU A 1 88 ? -6.036 -1.667 1.648 1.00 93.38 88 LEU A CA 1
ATOM 705 C C . LEU A 1 88 ? -6.143 -2.460 2.959 1.00 93.38 88 LEU A C 1
ATOM 707 O O . LEU A 1 88 ? -5.628 -1.985 3.972 1.00 93.38 88 LEU A O 1
ATOM 711 N N . THR A 1 89 ? -6.766 -3.644 2.977 1.00 93.00 89 THR A N 1
ATOM 712 C CA . THR A 1 89 ? -6.826 -4.502 4.175 1.00 93.00 89 THR A CA 1
ATOM 713 C C . THR A 1 89 ? -5.455 -4.931 4.686 1.00 93.00 89 THR A C 1
ATOM 715 O O . THR A 1 89 ? -5.306 -5.188 5.877 1.00 93.00 89 THR A O 1
ATOM 718 N N . GLU A 1 90 ? -4.460 -5.021 3.802 1.00 91.25 90 GLU A N 1
ATOM 719 C CA . GLU A 1 90 ? -3.099 -5.446 4.155 1.00 91.25 90 GLU A CA 1
ATOM 720 C C . GLU A 1 90 ? -2.237 -4.296 4.700 1.00 91.25 90 GLU A C 1
ATOM 722 O O . GLU A 1 90 ? -1.135 -4.507 5.211 1.00 91.25 90 GLU A O 1
ATOM 727 N N . VAL A 1 91 ? -2.726 -3.057 4.603 1.00 91.81 91 VAL A N 1
ATOM 728 C CA . VAL A 1 91 ? -1.998 -1.872 5.053 1.00 91.81 91 VAL A CA 1
ATOM 729 C C . VAL A 1 91 ? -2.044 -1.781 6.576 1.00 91.81 91 VAL A C 1
ATOM 731 O O . VAL A 1 91 ? -3.097 -1.884 7.195 1.00 91.81 91 VAL A O 1
ATOM 734 N N . THR A 1 92 ? -0.891 -1.517 7.187 1.00 89.12 92 THR A N 1
ATOM 735 C CA . THR A 1 92 ? -0.769 -1.213 8.618 1.00 89.12 92 THR A CA 1
ATOM 736 C C . THR A 1 92 ? -0.684 0.294 8.856 1.00 89.12 92 THR A C 1
ATOM 738 O O . THR A 1 92 ? -0.335 1.058 7.949 1.00 89.12 92 THR A O 1
ATOM 741 N N . GLY A 1 93 ? -1.003 0.745 10.074 1.00 87.75 93 GLY A N 1
ATOM 742 C CA . GLY A 1 93 ? -0.892 2.151 10.467 1.00 87.75 93 GLY A CA 1
ATOM 743 C C . GLY A 1 93 ? 0.507 2.734 10.252 1.00 87.75 93 GLY A C 1
ATOM 744 O O . GLY A 1 93 ? 1.483 2.038 9.945 1.00 87.75 93 GLY A O 1
ATOM 745 N N . TRP A 1 94 ? 0.640 4.054 10.387 1.00 89.50 94 TRP A N 1
ATOM 746 C CA . TRP A 1 94 ? 1.979 4.633 10.477 1.00 89.50 94 TRP A CA 1
ATOM 747 C C . TRP A 1 94 ? 2.739 3.994 11.643 1.00 89.50 94 TRP A C 1
ATOM 749 O O . TRP A 1 94 ? 2.147 3.796 12.702 1.00 89.50 94 TRP A O 1
ATOM 759 N N . PRO A 1 95 ? 4.036 3.675 11.476 1.00 80.50 95 PRO A N 1
ATOM 760 C CA . PRO A 1 95 ? 4.843 3.198 12.587 1.00 80.50 95 PRO A CA 1
ATOM 761 C C . PRO A 1 95 ? 4.783 4.245 13.704 1.00 80.50 95 PRO A C 1
ATOM 763 O O . PRO A 1 95 ? 5.256 5.368 13.538 1.00 80.50 95 PRO A O 1
ATOM 766 N N . SER A 1 96 ? 4.154 3.878 14.822 1.00 64.38 96 SER A N 1
ATOM 767 C CA . SER A 1 96 ? 3.841 4.766 15.951 1.00 64.38 96 S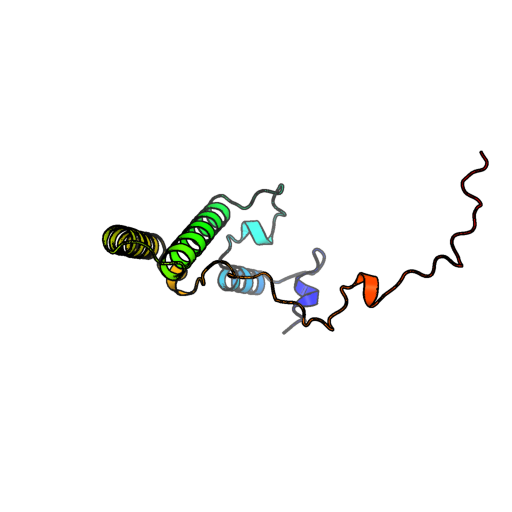ER A CA 1
ATOM 768 C C . SER A 1 96 ? 5.090 5.325 16.641 1.00 64.38 96 SER A C 1
ATOM 770 O O . SER A 1 96 ? 5.030 6.339 17.332 1.00 64.38 96 SER A O 1
ATOM 772 N N . MET A 1 97 ? 6.247 4.708 16.400 1.00 55.75 97 MET A N 1
ATOM 773 C CA . MET A 1 97 ? 7.575 5.227 16.698 1.00 55.75 97 MET A CA 1
ATOM 774 C C . MET A 1 97 ? 8.499 4.800 15.555 1.00 55.75 97 MET A C 1
ATOM 776 O O . MET A 1 97 ? 8.539 3.621 15.201 1.00 55.75 97 MET A O 1
ATOM 780 N N . GLY A 1 98 ? 9.266 5.732 14.977 1.00 52.62 98 GLY A N 1
ATOM 781 C CA . GLY A 1 98 ? 10.443 5.349 14.198 1.00 52.62 98 GLY A CA 1
ATOM 782 C C . GLY A 1 98 ? 11.299 4.455 15.089 1.00 52.62 98 GLY A C 1
ATOM 783 O O . GLY A 1 98 ? 11.556 4.850 16.224 1.00 52.62 98 GLY A O 1
ATOM 784 N N . SER A 1 99 ? 11.612 3.242 14.619 1.00 48.31 99 SER A N 1
ATOM 785 C CA . SER A 1 99 ? 12.329 2.182 15.342 1.00 48.31 99 SER A CA 1
ATOM 786 C C . SER A 1 99 ? 13.154 2.738 16.502 1.00 48.31 99 SER A C 1
ATOM 788 O O . SER A 1 99 ? 14.100 3.496 16.261 1.00 48.31 99 SER A O 1
ATOM 790 N N . ARG A 1 100 ? 12.783 2.423 17.754 1.00 51.94 100 ARG A N 1
ATOM 791 C CA . ARG A 1 100 ? 13.646 2.749 18.893 1.00 51.94 100 ARG A CA 1
ATOM 792 C C . ARG A 1 100 ? 14.960 2.037 18.622 1.00 51.94 100 ARG A C 1
ATOM 794 O O . ARG A 1 100 ? 15.028 0.819 18.754 1.00 51.94 100 ARG A O 1
ATOM 801 N N . ARG A 1 101 ? 15.976 2.799 18.219 1.00 58.34 101 ARG A N 1
ATOM 802 C CA . ARG A 1 101 ? 17.354 2.346 18.337 1.00 58.34 101 ARG A CA 1
ATOM 803 C C . ARG A 1 101 ? 17.503 1.865 19.771 1.00 58.34 101 ARG A C 1
ATOM 805 O O . ARG A 1 101 ? 17.081 2.572 20.695 1.00 58.34 101 ARG A O 1
ATOM 812 N N . SER A 1 102 ? 18.025 0.657 19.955 1.00 58.06 102 SER A N 1
ATOM 813 C CA . SER A 1 102 ? 18.512 0.266 21.278 1.00 58.06 102 SER A CA 1
ATOM 814 C C . SER A 1 102 ? 19.419 1.397 21.776 1.00 58.06 102 SER A C 1
ATOM 816 O O . SER A 1 102 ? 20.096 2.034 20.970 1.00 58.06 102 SER A O 1
ATOM 818 N N . GLN A 1 103 ? 19.424 1.698 23.075 1.00 58.19 103 GLN A N 1
ATOM 819 C CA . GLN A 1 103 ? 20.288 2.756 23.621 1.00 58.19 103 GLN A CA 1
ATOM 820 C C . GLN A 1 103 ? 21.774 2.533 23.263 1.00 58.19 103 GLN A C 1
ATOM 822 O O . GLN A 1 103 ? 22.551 3.482 23.250 1.00 58.19 103 GLN A O 1
ATOM 827 N N . ASP A 1 104 ? 22.122 1.294 22.912 1.00 64.00 104 ASP A N 1
ATOM 828 C CA . ASP A 1 104 ? 23.446 0.835 22.498 1.00 64.00 104 ASP A CA 1
ATOM 829 C C . ASP A 1 104 ? 23.672 0.848 20.966 1.00 64.00 104 ASP A C 1
ATOM 831 O O . ASP A 1 104 ? 24.755 0.547 20.469 1.00 64.00 104 ASP A O 1
ATOM 835 N N . GLU A 1 105 ? 22.651 1.181 20.173 1.00 70.50 105 GLU A N 1
ATOM 836 C CA . GLU A 1 105 ? 22.708 1.143 18.713 1.00 70.50 105 GLU A CA 1
ATOM 837 C C . GLU A 1 105 ? 23.206 2.483 18.154 1.00 70.50 105 GLU A C 1
ATOM 839 O O . GLU A 1 105 ? 22.452 3.435 17.912 1.00 70.50 105 GLU A O 1
ATOM 844 N N . LEU A 1 106 ? 24.520 2.555 17.937 1.00 70.69 106 LEU A N 1
ATOM 845 C CA . LEU A 1 106 ? 25.161 3.669 17.244 1.00 70.69 106 LEU A CA 1
ATOM 846 C C . LEU A 1 106 ? 24.596 3.804 15.822 1.00 70.69 106 LEU A C 1
ATOM 848 O O . LEU A 1 106 ? 24.447 2.821 15.098 1.00 70.69 106 LEU A O 1
ATOM 852 N N . GLY A 1 107 ? 24.311 5.034 15.386 1.00 71.88 107 GLY A N 1
ATOM 853 C CA . GLY A 1 107 ? 23.973 5.303 13.985 1.00 71.88 107 GLY A CA 1
ATOM 854 C C . GLY A 1 107 ? 25.155 5.015 13.048 1.00 71.88 107 GLY A C 1
ATOM 855 O O . GLY A 1 107 ? 26.292 4.914 13.499 1.00 71.88 107 GLY A O 1
ATOM 856 N N . ARG A 1 108 ? 24.914 4.953 11.730 1.00 70.00 108 ARG A N 1
ATOM 857 C CA . ARG A 1 108 ? 25.942 4.640 10.710 1.00 70.00 108 ARG A CA 1
ATOM 858 C C . ARG A 1 108 ? 27.241 5.452 10.864 1.00 70.00 108 ARG A C 1
ATOM 860 O O . ARG A 1 108 ? 28.316 4.898 10.699 1.00 70.00 108 ARG A O 1
ATOM 867 N N . ILE A 1 109 ? 27.143 6.728 11.246 1.00 75.44 109 ILE A N 1
ATOM 868 C CA . ILE A 1 109 ? 28.301 7.612 11.493 1.00 75.44 109 ILE A CA 1
ATOM 869 C C . ILE A 1 109 ? 29.103 7.186 12.736 1.00 75.44 109 ILE A C 1
ATOM 871 O O . ILE A 1 109 ? 30.322 7.281 12.739 1.00 75.44 109 ILE A O 1
ATOM 875 N N . GLY A 1 110 ? 28.436 6.693 13.783 1.00 76.50 110 GLY A N 1
ATOM 876 C CA . GLY A 1 110 ? 29.111 6.145 14.964 1.00 76.50 110 GLY A CA 1
ATOM 877 C C . GLY A 1 110 ? 29.714 4.759 14.717 1.00 76.50 110 GLY A C 1
ATOM 878 O O . GLY A 1 110 ? 30.732 4.430 15.311 1.00 76.50 110 GLY A O 1
ATOM 879 N N . GLN A 1 111 ? 29.117 3.964 13.822 1.00 76.19 111 GLN A N 1
ATOM 880 C CA . GLN A 1 111 ? 29.645 2.653 13.417 1.00 76.19 111 GLN A CA 1
ATOM 881 C C . GLN A 1 111 ? 30.841 2.766 12.457 1.00 76.19 111 GLN A C 1
ATOM 883 O O . GLN A 1 111 ? 31.719 1.909 12.461 1.00 76.19 111 GLN A O 1
ATOM 888 N N . GLN A 1 112 ? 30.873 3.813 11.630 1.00 75.31 112 GLN A N 1
ATOM 889 C CA . GLN A 1 112 ? 31.948 4.102 10.682 1.00 75.31 112 GLN A CA 1
ATOM 890 C C . GLN A 1 112 ? 32.415 5.553 10.856 1.00 75.31 112 GLN A C 1
ATOM 892 O O . GLN A 1 112 ? 32.048 6.418 10.054 1.00 75.31 112 GLN A O 1
ATOM 897 N N . PRO A 1 113 ? 33.197 5.846 11.909 1.00 75.50 113 PRO A N 1
ATOM 898 C CA . PRO A 1 113 ? 33.782 7.165 12.073 1.00 75.50 113 PRO A CA 1
ATOM 899 C C . PRO A 1 113 ? 34.765 7.433 10.929 1.00 75.50 113 PRO A C 1
ATOM 901 O O . PRO A 1 113 ? 35.601 6.595 10.594 1.00 75.50 113 PRO A O 1
ATOM 904 N N . ILE A 1 114 ? 34.658 8.613 10.321 1.00 76.56 114 ILE A N 1
ATOM 905 C CA . ILE A 1 114 ? 35.634 9.080 9.337 1.00 76.56 114 ILE A CA 1
ATOM 906 C C . ILE A 1 114 ? 36.851 9.576 10.119 1.00 76.56 114 ILE A C 1
ATOM 908 O O . ILE A 1 114 ? 36.744 10.534 10.885 1.00 76.56 114 ILE A O 1
ATOM 912 N N . SER A 1 115 ? 38.001 8.927 9.941 1.00 75.06 115 SER A N 1
ATOM 913 C CA . SER A 1 115 ? 39.273 9.413 10.477 1.00 75.06 115 SER A CA 1
ATOM 914 C C . SER A 1 115 ? 39.641 10.734 9.801 1.00 75.06 115 SER A C 1
ATOM 916 O O . SER A 1 115 ? 39.868 10.778 8.593 1.00 75.06 115 SER A O 1
ATOM 918 N N . LEU A 1 116 ? 39.705 11.812 10.584 1.00 67.88 116 LEU A N 1
ATOM 919 C CA . LEU A 1 116 ? 40.123 13.136 10.106 1.00 67.88 116 LEU A CA 1
ATOM 920 C C . LEU A 1 116 ? 41.647 13.258 9.939 1.00 67.88 116 LEU A C 1
ATOM 922 O O . LEU A 1 116 ? 42.111 14.244 9.376 1.00 67.88 116 LEU A O 1
ATOM 926 N N . ASP A 1 117 ? 42.413 12.240 10.341 1.00 66.50 117 ASP A N 1
ATOM 927 C CA . ASP A 1 117 ? 43.883 12.221 10.285 1.00 66.50 117 ASP A CA 1
ATOM 928 C C . ASP A 1 117 ? 44.466 12.276 8.858 1.00 66.50 117 ASP A C 1
ATOM 930 O O . ASP A 1 117 ? 45.672 12.430 8.691 1.00 66.50 117 ASP A O 1
ATOM 934 N N . GLY A 1 118 ? 43.624 12.162 7.823 1.00 60.53 118 GLY A N 1
ATOM 935 C CA . GLY A 1 118 ? 44.017 12.270 6.414 1.00 60.53 118 GLY A CA 1
ATOM 936 C C . GLY A 1 118 ? 43.483 13.504 5.681 1.00 60.53 118 GLY A C 1
ATOM 937 O O . GLY A 1 118 ? 43.752 13.646 4.490 1.00 60.53 118 GLY A O 1
ATOM 938 N N . VAL A 1 119 ? 42.725 14.392 6.340 1.00 59.41 119 VAL A N 1
ATOM 939 C CA . VAL A 1 119 ? 42.301 15.660 5.722 1.00 59.41 119 VAL A CA 1
ATOM 940 C C . VAL A 1 119 ? 43.446 16.654 5.879 1.00 59.41 119 VAL A C 1
ATOM 942 O O . VAL A 1 119 ? 43.446 17.518 6.753 1.00 59.41 119 VAL A O 1
ATOM 945 N N . SER A 1 120 ? 44.471 16.474 5.049 1.00 56.31 120 SER A N 1
ATOM 946 C CA . SER A 1 120 ? 45.572 17.416 4.908 1.00 56.31 120 SER A CA 1
ATOM 947 C C . SER A 1 120 ? 45.003 18.805 4.629 1.00 56.31 120 SER A C 1
ATOM 949 O O . SER A 1 120 ? 44.237 19.003 3.685 1.00 56.31 120 SER A O 1
ATOM 951 N N . SER A 1 121 ? 45.385 19.758 5.474 1.00 55.94 121 SER A N 1
ATOM 952 C CA . SER A 1 121 ? 45.143 21.192 5.327 1.00 55.94 121 SER A CA 1
ATOM 953 C C . SER A 1 121 ? 45.922 21.748 4.126 1.00 55.94 121 SER A C 1
ATOM 955 O O . SER A 1 121 ? 46.835 22.545 4.306 1.00 55.94 121 SER A O 1
ATOM 957 N N . ASP A 1 122 ? 45.574 21.319 2.914 1.00 55.06 122 ASP A N 1
ATOM 958 C CA . ASP A 1 122 ? 46.171 21.811 1.662 1.00 55.06 122 ASP A CA 1
ATOM 959 C C . ASP A 1 122 ? 45.131 22.472 0.738 1.00 55.06 122 ASP A C 1
ATOM 961 O O . ASP A 1 122 ? 45.411 22.792 -0.408 1.00 55.06 122 ASP A O 1
ATOM 965 N N . ALA A 1 123 ? 43.910 22.706 1.239 1.00 56.38 123 ALA A N 1
ATOM 966 C CA . ALA A 1 123 ? 42.813 23.329 0.487 1.00 56.38 123 ALA A CA 1
ATOM 967 C C . ALA A 1 123 ? 42.385 24.712 1.026 1.00 56.38 123 ALA A C 1
ATOM 969 O O . ALA A 1 123 ? 41.289 25.176 0.721 1.00 56.38 123 ALA A O 1
ATOM 970 N N . LEU A 1 124 ? 43.217 25.370 1.845 1.00 54.41 124 LEU A N 1
ATOM 971 C CA . LEU A 1 124 ? 42.967 26.731 2.358 1.00 54.41 124 LEU A CA 1
ATOM 972 C C . LEU A 1 124 ? 44.101 27.722 2.042 1.00 54.41 124 LEU A C 1
ATOM 974 O O . LEU A 1 124 ? 44.241 28.739 2.719 1.00 54.41 124 LEU A O 1
ATOM 978 N N . ALA A 1 125 ? 44.893 27.445 1.007 1.00 50.12 125 ALA A N 1
ATOM 979 C CA . ALA A 1 125 ? 45.843 28.402 0.452 1.00 50.12 125 ALA A CA 1
ATOM 980 C C . ALA A 1 125 ? 45.756 28.404 -1.081 1.00 50.12 125 ALA A C 1
ATOM 982 O O . ALA A 1 125 ? 46.582 27.792 -1.749 1.00 50.12 125 ALA A O 1
ATOM 983 N N . ASP A 1 126 ? 44.718 29.060 -1.598 1.00 43.59 126 ASP A N 1
ATOM 984 C CA . ASP A 1 126 ? 44.784 29.925 -2.786 1.00 43.59 126 ASP A CA 1
ATOM 985 C C . ASP A 1 126 ? 43.625 30.937 -2.745 1.00 43.59 126 ASP A C 1
ATOM 987 O O . ASP A 1 126 ? 42.461 30.506 -2.557 1.00 43.59 126 ASP A O 1
#

Mean predicted aligned error: 13.39 Å

Sequence (126 aa):
MRDLREQEKPSTDVPMSVLMCWRDALEVPLAELLIEPDMRLSQSIAHRAKLVRMMKTILTLCEHGGDLRTQRLVTMLREQMLELMPELTEVTGWPSMGSRRSQDELGRIGQQPISLDGVSSDALAD

pLDDT: mean 81.31, std 14.07, range [43.59, 96.94]

Solvent-accessib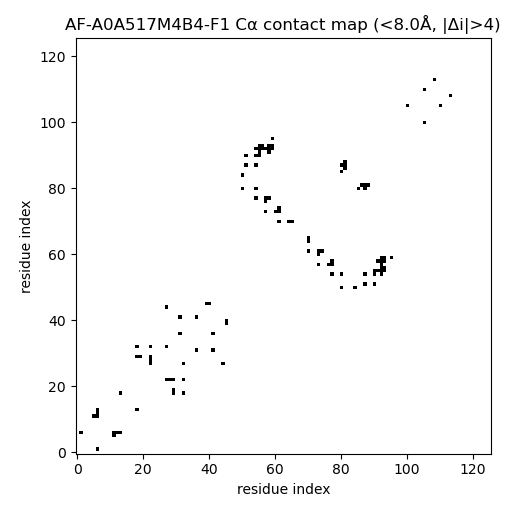le surface area (backbone atoms only — not comparable to full-atom values): 8107 Å² total; per-residue (Å²): 130,80,58,70,77,53,66,69,40,91,85,45,94,71,57,70,73,56,53,50,51,49,25,64,76,68,72,45,64,65,63,68,78,75,42,86,61,91,88,53,68,56,72,67,59,46,48,54,55,50,51,52,56,51,49,19,51,46,43,38,53,68,71,69,61,69,58,76,66,54,50,51,53,48,51,51,52,49,51,54,48,36,73,76,40,60,79,55,75,79,62,62,44,58,74,91,58,77,77,82,62,55,98,83,54,65,53,73,62,72,74,55,67,80,76,67,93,74,67,69,91,74,84,84,82,130

Radius of gyration: 23.37 Å; Cα contacts (8 Å, |Δi|>4): 60; chains: 1; bounding box: 64×48×47 Å

Foldseek 3Di:
DPDPVQLPDPPDDDDPVVLVVVCVVVVHPSVVVVDPDPPDDPPVVVVVVVLLLVLLQLQVQCVVDDPPVSNVVSVVVNVVSCVVPVVSVPRHHDPPDDPPQDPPRDDPCRVDPDPPPPVPPPPPDD